Protein AF-A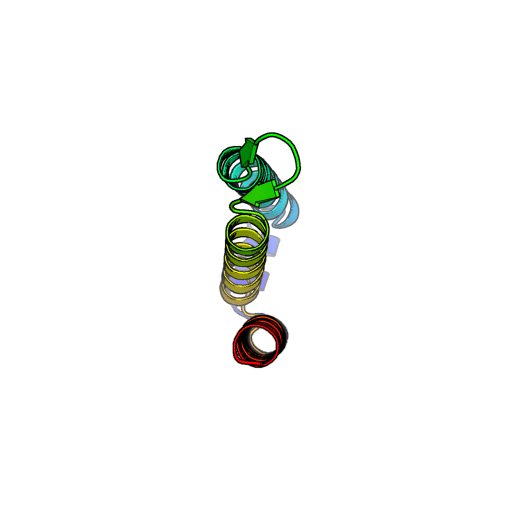0A832ZC98-F1 (afdb_monomer_lite)

Foldseek 3Di:
DVVLVVCVVVVNDLVVVVVVLLVVLQVVLVVQWDDDDPDIPSNLVSVLSNLVSVLVSCVVNPVNVVSVVSVVVNVVVVVVVVVVVVD

Radius of gyration: 16.44 Å; chains: 1; bounding box: 47×22×46 Å

Secondary structure (DSSP, 8-state):
-HHHHHHHHTT--HHHHHHHHHHHHHHHHHHT-EEETTEEESHHHHHHHHHHHHHHHHHHTT-HHHHHHHHHHHHHHHHHHHHHTT-

Structure (mmCIF, N/CA/C/O backbone):
data_AF-A0A832ZC98-F1
#
_entry.id   AF-A0A832ZC98-F1
#
loop_
_atom_site.group_PDB
_atom_site.id
_atom_site.type_symbol
_atom_site.label_atom_id
_atom_site.label_alt_id
_atom_site.label_comp_id
_atom_site.label_asym_id
_atom_site.label_entity_id
_atom_site.label_seq_id
_atom_site.pdbx_PDB_ins_code
_atom_site.Cartn_x
_atom_site.Cartn_y
_atom_site.Cartn_z
_atom_site.occupancy
_atom_site.B_iso_or_equiv
_atom_site.auth_seq_id
_atom_site.auth_comp_id
_atom_site.auth_asym_id
_atom_site.auth_atom_id
_atom_site.pdbx_PDB_model_num
ATOM 1 N N . ILE A 1 1 ? 8.252 -5.841 -18.801 1.00 54.31 1 ILE A N 1
ATOM 2 C CA . ILE A 1 1 ? 9.447 -6.601 -19.268 1.00 54.31 1 ILE A CA 1
ATOM 3 C C . ILE A 1 1 ? 10.531 -5.681 -19.839 1.00 54.31 1 ILE A C 1
ATOM 5 O O . ILE A 1 1 ? 11.653 -5.745 -19.354 1.00 54.31 1 ILE A O 1
ATOM 9 N N . LEU A 1 2 ? 10.224 -4.788 -20.795 1.00 57.09 2 LEU A N 1
ATOM 10 C CA . LEU A 1 2 ? 11.223 -3.862 -21.360 1.00 57.09 2 LEU A CA 1
ATOM 11 C C . LEU A 1 2 ? 11.835 -2.924 -20.295 1.00 57.09 2 LEU A C 1
ATOM 13 O O . LEU A 1 2 ? 13.050 -2.788 -20.235 1.00 57.09 2 LEU A O 1
ATOM 17 N N . SER A 1 3 ? 11.017 -2.381 -19.383 1.00 57.09 3 SER A N 1
ATOM 18 C CA . SER A 1 3 ? 11.472 -1.505 -18.286 1.00 57.09 3 SER A CA 1
ATOM 19 C C . SER A 1 3 ? 12.497 -2.178 -17.354 1.00 57.09 3 SER A C 1
ATOM 21 O O . SER A 1 3 ? 13.522 -1.586 -17.037 1.00 57.09 3 SER A O 1
ATOM 23 N N . TYR A 1 4 ? 12.310 -3.461 -17.015 1.00 59.56 4 TYR A N 1
ATOM 24 C CA . TYR A 1 4 ? 13.251 -4.211 -16.167 1.00 59.56 4 TYR A CA 1
ATOM 25 C C . TYR A 1 4 ? 14.643 -4.345 -16.815 1.00 59.56 4 TYR A C 1
ATOM 27 O O . TYR A 1 4 ? 15.664 -4.217 -16.143 1.00 59.56 4 TYR A O 1
ATOM 35 N N . LYS A 1 5 ? 14.687 -4.528 -18.146 1.00 57.41 5 LYS A N 1
ATOM 36 C CA . LYS A 1 5 ? 15.938 -4.512 -18.921 1.00 57.41 5 LYS A CA 1
ATOM 37 C C . LYS A 1 5 ? 16.580 -3.120 -18.969 1.00 57.41 5 LYS A C 1
ATOM 39 O O . LYS A 1 5 ? 17.801 -3.041 -18.905 1.00 57.41 5 LYS A O 1
ATOM 44 N N . TYR A 1 6 ? 15.795 -2.042 -19.039 1.00 59.25 6 TYR A N 1
ATOM 45 C CA . TYR A 1 6 ? 16.318 -0.667 -19.010 1.00 59.25 6 TYR A CA 1
ATOM 46 C C . TYR A 1 6 ? 16.913 -0.281 -17.648 1.00 59.25 6 TYR A C 1
ATOM 48 O O . TYR A 1 6 ? 17.988 0.311 -17.615 1.00 59.25 6 TYR A O 1
ATOM 56 N N . PHE A 1 7 ? 16.278 -0.663 -16.535 1.00 60.81 7 PHE A N 1
ATOM 57 C CA . PHE A 1 7 ? 16.826 -0.439 -15.189 1.00 60.81 7 PHE A CA 1
ATOM 58 C C . PHE A 1 7 ? 18.170 -1.156 -14.987 1.00 60.81 7 PHE A C 1
ATOM 60 O O . PHE A 1 7 ? 19.129 -0.543 -14.517 1.00 60.81 7 PHE A O 1
ATOM 67 N N . GLY A 1 8 ? 18.274 -2.412 -15.436 1.00 57.41 8 GLY A N 1
ATOM 68 C CA . GLY A 1 8 ? 19.535 -3.160 -15.419 1.00 57.41 8 GLY A CA 1
ATOM 69 C C . GLY A 1 8 ? 20.611 -2.587 -16.352 1.00 57.41 8 GLY A C 1
ATOM 70 O O . GLY A 1 8 ? 21.787 -2.608 -16.004 1.00 57.41 8 GLY A O 1
ATOM 71 N N . ALA A 1 9 ? 20.227 -2.030 -17.507 1.00 57.62 9 ALA A N 1
ATOM 72 C CA . ALA A 1 9 ? 21.157 -1.442 -18.478 1.00 57.62 9 ALA A CA 1
ATOM 73 C C . ALA A 1 9 ? 21.713 -0.065 -18.059 1.00 57.62 9 ALA A C 1
ATOM 75 O O . ALA A 1 9 ? 22.794 0.311 -18.503 1.00 57.62 9 ALA A O 1
ATOM 76 N N . LEU A 1 10 ? 20.996 0.679 -17.208 1.00 61.25 10 LEU A N 1
ATOM 77 C CA . LEU A 1 10 ? 21.399 2.000 -16.698 1.00 61.25 10 LEU A CA 1
ATOM 78 C C . LEU A 1 10 ? 22.122 1.941 -15.339 1.00 61.25 10 LEU A C 1
ATOM 80 O O . LEU A 1 10 ? 22.503 2.985 -14.812 1.00 61.25 10 LEU A O 1
ATOM 84 N N . GLY A 1 11 ? 22.285 0.753 -14.740 1.00 61.19 11 GLY A N 1
ATOM 85 C CA . GLY A 1 11 ? 22.830 0.609 -13.381 1.00 61.19 11 GLY A CA 1
ATOM 86 C C . GLY A 1 11 ? 21.930 1.205 -12.288 1.00 61.19 11 GLY A C 1
ATOM 87 O O . GLY A 1 11 ? 22.388 1.470 -11.176 1.00 61.19 11 GLY A O 1
ATOM 88 N N . ALA A 1 12 ? 20.653 1.448 -12.595 1.00 67.00 12 ALA A N 1
ATOM 89 C CA . ALA A 1 12 ? 19.693 2.014 -11.661 1.00 67.00 12 ALA A CA 1
ATOM 90 C C . ALA A 1 12 ? 19.106 0.895 -10.794 1.00 67.00 12 ALA A C 1
ATOM 92 O O . ALA A 1 12 ? 18.341 0.069 -11.285 1.00 67.00 12 ALA A O 1
ATOM 93 N N . ASP A 1 13 ? 19.464 0.880 -9.509 1.00 77.75 13 ASP A N 1
ATOM 94 C CA . ASP A 1 13 ? 18.962 -0.092 -8.537 1.00 77.75 13 ASP A CA 1
ATOM 95 C C . ASP A 1 13 ? 17.488 0.203 -8.177 1.00 77.75 13 ASP A C 1
ATOM 97 O O . ASP A 1 13 ? 17.210 1.192 -7.481 1.00 77.75 13 ASP A O 1
ATOM 101 N N . PRO A 1 14 ? 16.524 -0.635 -8.609 1.00 76.44 14 PRO A N 1
ATOM 102 C CA . PRO A 1 14 ? 15.105 -0.441 -8.311 1.00 76.44 14 PRO A CA 1
ATOM 103 C C . PRO A 1 14 ? 14.812 -0.466 -6.807 1.00 76.44 14 PRO A C 1
ATOM 105 O O . PRO A 1 14 ? 13.847 0.159 -6.358 1.00 76.44 14 PRO A O 1
ATOM 108 N N . ALA A 1 15 ? 15.658 -1.134 -6.013 1.00 83.38 15 ALA A N 1
ATOM 109 C CA . ALA A 1 15 ? 15.510 -1.199 -4.565 1.00 83.38 15 ALA A CA 1
ATOM 110 C C . ALA A 1 15 ? 15.658 0.181 -3.909 1.00 83.38 15 ALA A C 1
ATOM 112 O O . ALA A 1 15 ? 15.012 0.446 -2.896 1.00 83.38 15 ALA A O 1
ATOM 113 N N . ARG A 1 16 ? 16.440 1.096 -4.504 1.00 85.44 16 ARG A N 1
ATOM 114 C CA . ARG A 1 16 ? 16.582 2.474 -4.004 1.00 85.44 16 ARG A CA 1
ATOM 115 C C . ARG A 1 16 ? 15.310 3.286 -4.199 1.00 85.44 16 ARG A C 1
ATOM 117 O O . ARG A 1 16 ? 14.901 4.016 -3.307 1.00 85.44 16 ARG A O 1
ATOM 124 N N . ILE A 1 17 ? 14.660 3.159 -5.352 1.00 86.69 17 ILE A N 1
ATOM 125 C CA . ILE A 1 17 ? 13.385 3.847 -5.593 1.00 86.69 17 ILE A CA 1
ATOM 126 C C . ILE A 1 17 ? 12.320 3.285 -4.649 1.00 86.69 17 ILE A C 1
ATOM 128 O O . ILE A 1 17 ? 11.610 4.053 -4.000 1.00 86.69 17 ILE A O 1
ATOM 132 N N . ALA A 1 18 ? 12.259 1.957 -4.514 1.00 88.38 18 ALA A N 1
ATOM 133 C CA . ALA A 1 18 ? 11.342 1.306 -3.588 1.00 88.38 18 ALA A CA 1
ATOM 134 C C . ALA A 1 18 ? 11.563 1.764 -2.136 1.00 88.38 18 ALA A C 1
ATOM 136 O O . ALA A 1 18 ? 10.594 2.055 -1.438 1.00 88.38 18 ALA A O 1
ATOM 137 N N . SER A 1 19 ? 12.816 1.899 -1.685 1.00 90.81 19 SER A N 1
ATOM 138 C CA . SER A 1 19 ? 13.112 2.341 -0.319 1.00 90.81 19 SER A CA 1
ATOM 139 C C . SER A 1 19 ? 12.672 3.783 -0.054 1.00 90.81 19 SER A C 1
ATOM 141 O O . SER A 1 19 ? 12.084 4.044 0.996 1.00 90.81 19 SER A O 1
ATOM 143 N N . TYR A 1 20 ? 12.856 4.703 -1.009 1.00 92.69 20 TYR A N 1
ATOM 144 C CA . TYR A 1 20 ? 12.361 6.079 -0.876 1.00 92.69 20 TYR A CA 1
ATOM 145 C C . TYR A 1 20 ? 10.828 6.152 -0.846 1.00 92.69 20 TYR A C 1
ATOM 147 O O . TYR A 1 20 ? 10.268 6.882 -0.025 1.00 92.69 20 TYR A O 1
ATOM 155 N N . VAL A 1 21 ? 10.140 5.375 -1.691 1.00 92.94 21 VAL A N 1
ATOM 156 C CA . VAL A 1 21 ? 8.666 5.323 -1.709 1.00 92.94 21 VAL A CA 1
ATOM 157 C C . VAL A 1 21 ? 8.123 4.757 -0.396 1.00 92.94 21 VAL A C 1
ATOM 159 O O . VAL A 1 21 ? 7.231 5.356 0.209 1.00 92.94 21 VAL A O 1
ATOM 162 N N . LEU A 1 22 ? 8.679 3.638 0.077 1.00 90.88 22 LEU A N 1
ATOM 163 C CA . LEU A 1 22 ? 8.264 3.001 1.329 1.00 90.88 22 LEU A CA 1
ATOM 164 C C . LEU A 1 22 ? 8.492 3.911 2.541 1.00 90.88 22 LEU A C 1
ATOM 166 O O . LEU A 1 22 ? 7.623 3.991 3.409 1.00 90.88 22 LEU A O 1
ATOM 170 N N . ALA A 1 23 ? 9.615 4.633 2.581 1.00 93.25 23 ALA A N 1
ATOM 171 C CA . ALA A 1 23 ? 9.893 5.600 3.638 1.00 93.25 23 ALA A CA 1
ATOM 172 C C . ALA A 1 23 ? 8.868 6.750 3.650 1.00 93.25 23 ALA A C 1
ATOM 174 O O . ALA A 1 23 ? 8.309 7.068 4.701 1.00 93.25 23 ALA A O 1
ATOM 175 N N . GLY A 1 24 ? 8.571 7.337 2.484 1.00 93.62 24 GLY A N 1
ATOM 176 C CA . GLY A 1 24 ? 7.605 8.434 2.368 1.00 93.62 24 GLY A CA 1
ATOM 177 C C . GLY A 1 24 ? 6.183 8.021 2.756 1.00 93.62 24 GLY A C 1
ATOM 178 O O . GLY A 1 24 ? 5.522 8.705 3.539 1.00 93.62 24 GLY A O 1
ATOM 179 N N . ILE A 1 25 ? 5.721 6.868 2.270 1.00 95.12 25 ILE A N 1
ATOM 180 C CA . ILE A 1 25 ? 4.385 6.351 2.591 1.00 95.12 25 ILE A CA 1
ATOM 181 C C . ILE A 1 25 ? 4.279 5.924 4.056 1.00 95.12 25 ILE A C 1
ATOM 183 O O . ILE A 1 25 ? 3.229 6.127 4.660 1.00 95.12 25 ILE A O 1
ATOM 187 N N . GLY A 1 26 ? 5.352 5.401 4.657 1.00 91.88 26 GLY A N 1
ATOM 188 C CA . GLY A 1 26 ? 5.395 5.112 6.092 1.00 91.88 26 GLY A CA 1
ATOM 189 C C . GLY A 1 26 ? 5.168 6.363 6.947 1.00 91.88 26 GLY A C 1
ATOM 190 O O . GLY A 1 26 ? 4.372 6.329 7.886 1.00 91.88 26 GLY A O 1
ATOM 191 N N . PHE A 1 27 ? 5.792 7.487 6.580 1.00 93.44 27 PHE A N 1
ATOM 192 C CA . PHE A 1 27 ? 5.592 8.768 7.264 1.00 93.44 27 PHE A CA 1
ATOM 193 C C . PHE A 1 27 ? 4.148 9.281 7.133 1.00 93.44 27 PHE A C 1
ATOM 195 O O . PHE A 1 27 ? 3.519 9.623 8.134 1.00 93.44 27 PHE A O 1
ATOM 202 N N . ILE A 1 28 ? 3.588 9.268 5.918 1.00 93.94 28 ILE A N 1
ATOM 203 C CA . ILE A 1 28 ? 2.199 9.695 5.666 1.00 93.94 28 ILE A CA 1
ATOM 204 C C . ILE A 1 28 ? 1.207 8.779 6.400 1.00 93.94 28 ILE A C 1
ATOM 206 O O . ILE A 1 28 ? 0.266 9.257 7.030 1.00 93.94 28 ILE A O 1
ATOM 210 N N . GLY A 1 29 ? 1.439 7.464 6.357 1.00 91.06 29 GLY A N 1
ATOM 211 C CA . GLY A 1 29 ? 0.627 6.459 7.037 1.00 91.06 29 GLY A CA 1
ATOM 212 C C . GLY A 1 29 ? 0.621 6.639 8.554 1.00 91.06 29 GLY A C 1
ATOM 213 O O . GLY A 1 29 ? -0.437 6.557 9.166 1.00 91.06 29 GLY A O 1
ATOM 214 N N . GLY A 1 30 ? 1.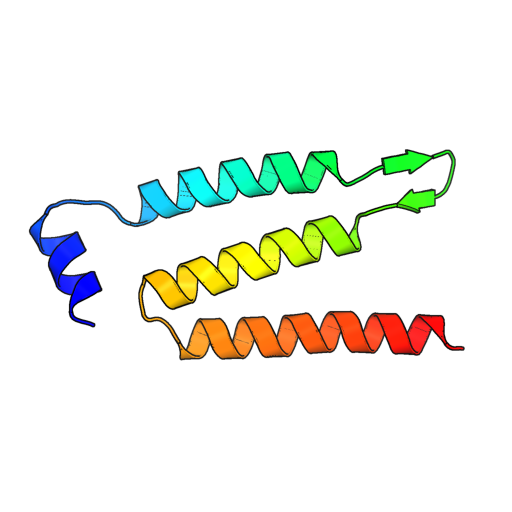766 6.953 9.164 1.00 91.88 30 GLY A N 1
ATOM 215 C CA . GLY A 1 30 ? 1.833 7.300 10.586 1.00 91.88 30 GLY A CA 1
ATOM 216 C C . GLY A 1 30 ? 1.073 8.587 10.913 1.00 91.88 30 GLY A C 1
ATOM 217 O O . GLY A 1 30 ? 0.342 8.630 11.899 1.00 91.88 30 GLY A O 1
ATOM 218 N N . GLY A 1 31 ? 1.179 9.605 10.053 1.00 92.50 31 GLY A N 1
ATOM 219 C CA . GLY A 1 31 ? 0.529 10.905 10.248 1.00 92.50 31 GLY A CA 1
ATOM 220 C C . GLY A 1 31 ? -1.003 10.869 10.233 1.00 92.50 31 GLY A C 1
ATOM 221 O O . GLY A 1 31 ? -1.633 11.741 10.825 1.00 92.50 31 GLY A O 1
ATOM 222 N N . VAL A 1 32 ? -1.616 9.864 9.597 1.00 93.81 32 VAL A N 1
ATOM 223 C CA . VAL A 1 32 ? -3.083 9.707 9.584 1.00 93.81 32 VAL A CA 1
ATOM 224 C C . VAL A 1 32 ? -3.621 8.880 10.756 1.00 93.81 32 VAL A C 1
ATOM 226 O O . VAL A 1 32 ? -4.837 8.812 10.935 1.00 93.81 32 VAL A O 1
ATOM 229 N N . ILE A 1 33 ? -2.754 8.237 11.549 1.00 94.38 33 ILE A N 1
ATOM 230 C CA . ILE A 1 33 ? -3.168 7.459 12.722 1.00 94.38 33 ILE A CA 1
ATOM 231 C C . ILE A 1 33 ? -3.299 8.405 13.912 1.00 94.38 33 ILE A C 1
ATOM 233 O O . ILE A 1 33 ? -2.318 8.966 14.393 1.00 94.38 33 ILE A O 1
ATOM 237 N N . LEU A 1 34 ? -4.518 8.535 14.427 1.00 92.56 34 LEU A N 1
ATOM 238 C CA . LEU A 1 34 ? -4.825 9.380 15.578 1.00 92.56 34 LEU A CA 1
ATOM 239 C C . LEU A 1 34 ? -5.277 8.504 16.743 1.00 92.56 34 LEU A C 1
ATOM 241 O O . LEU A 1 34 ? -6.088 7.592 16.569 1.00 92.56 34 LEU A O 1
ATOM 245 N N . LYS A 1 35 ? -4.761 8.776 17.941 1.00 89.88 35 LYS A N 1
ATOM 246 C CA . LYS A 1 35 ? -5.145 8.068 19.164 1.00 89.88 35 LYS A CA 1
ATOM 247 C C . LYS A 1 35 ? -5.818 9.042 20.120 1.00 89.88 35 LYS A C 1
ATOM 249 O O . LYS A 1 35 ? -5.171 9.956 20.619 1.00 89.88 35 LYS A O 1
ATOM 254 N N . GLU A 1 36 ? -7.089 8.799 20.416 1.00 89.25 36 GLU A N 1
ATOM 255 C CA . GLU A 1 36 ? -7.852 9.556 21.408 1.00 89.25 36 GLU A CA 1
ATOM 256 C C . GLU A 1 36 ? -8.365 8.612 22.489 1.00 89.25 36 GLU A C 1
ATOM 258 O O . GLU A 1 36 ? -9.164 7.712 22.218 1.00 89.25 36 GLU A O 1
ATOM 263 N N . ASN A 1 37 ? -7.916 8.822 23.729 1.00 86.19 37 ASN A N 1
ATOM 264 C CA . ASN A 1 37 ? -8.269 8.002 24.890 1.00 86.19 37 ASN A CA 1
ATOM 265 C C . ASN A 1 37 ? -8.131 6.488 24.598 1.00 86.19 37 ASN A C 1
ATOM 267 O O . ASN A 1 37 ? -7.021 5.959 24.555 1.00 86.19 37 ASN A O 1
ATOM 271 N N . HIS A 1 38 ? -9.259 5.811 24.353 1.00 85.62 38 HIS A N 1
ATOM 272 C CA . HIS A 1 38 ? -9.373 4.365 24.126 1.00 85.62 38 HIS A CA 1
ATOM 273 C C . HIS A 1 38 ? -9.682 3.985 22.664 1.00 85.62 38 HIS A C 1
ATOM 275 O O . HIS A 1 38 ? -9.983 2.827 22.382 1.00 85.62 38 HIS A O 1
ATOM 281 N N . ARG A 1 39 ? -9.650 4.936 21.721 1.00 85.69 39 ARG A N 1
AT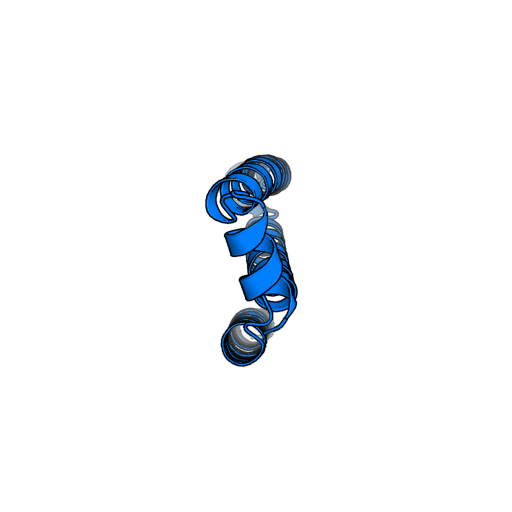OM 282 C CA . ARG A 1 39 ? -9.945 4.697 20.301 1.00 85.69 39 ARG A CA 1
ATOM 283 C C . ARG A 1 39 ? -8.768 5.096 19.416 1.00 85.69 39 ARG A C 1
ATOM 285 O O . ARG A 1 39 ? -8.150 6.140 19.604 1.00 85.69 39 ARG A O 1
ATOM 292 N N . VAL A 1 40 ? -8.487 4.248 18.428 1.00 91.12 40 VAL A N 1
ATOM 293 C CA . VAL A 1 40 ? -7.515 4.518 17.364 1.00 91.12 40 VAL A CA 1
ATOM 294 C C . VAL A 1 40 ? -8.284 4.780 16.073 1.00 91.12 40 VAL A C 1
ATOM 296 O O . VAL A 1 40 ? -9.037 3.929 15.597 1.00 91.12 40 VAL A O 1
ATOM 299 N N . LEU A 1 41 ? -8.099 5.969 15.514 1.00 90.50 41 LEU A N 1
ATOM 300 C CA . LEU A 1 41 ? -8.664 6.417 14.249 1.00 90.50 41 LEU A CA 1
ATOM 301 C C . LEU A 1 41 ? -7.594 6.347 13.156 1.00 90.50 41 LEU A C 1
ATOM 303 O O . LEU A 1 41 ? -6.398 6.434 13.422 1.00 90.50 41 LEU A O 1
ATOM 307 N N . GLY A 1 42 ? -8.026 6.152 11.911 1.00 91.19 42 GLY A N 1
ATOM 308 C CA . GLY A 1 42 ? -7.133 6.200 10.750 1.00 91.19 42 GLY A CA 1
ATOM 309 C C . GLY A 1 42 ? -6.232 4.978 10.532 1.00 91.19 42 GLY A C 1
ATOM 310 O O . GLY A 1 42 ? -5.589 4.906 9.492 1.00 91.19 42 GLY A O 1
ATOM 311 N N . LEU A 1 43 ? -6.241 3.967 11.412 1.00 93.12 43 LEU A N 1
ATOM 312 C CA . LEU A 1 43 ? -5.427 2.747 11.254 1.00 93.12 43 LEU A CA 1
ATOM 313 C C . LEU A 1 43 ? -5.670 2.029 9.913 1.00 93.12 43 LEU A C 1
ATOM 315 O O . LEU A 1 43 ? -4.733 1.638 9.223 1.00 93.12 43 LEU A O 1
ATOM 319 N N . THR A 1 44 ? -6.933 1.879 9.509 1.00 92.56 44 THR A N 1
ATOM 320 C CA . THR A 1 44 ? -7.272 1.245 8.221 1.00 92.56 44 THR A CA 1
ATOM 321 C C . THR A 1 44 ? -6.943 2.137 7.035 1.00 92.56 44 THR A C 1
ATOM 323 O O . THR A 1 44 ? -6.535 1.624 5.999 1.00 92.56 44 THR A O 1
ATOM 326 N N . THR A 1 45 ? -7.046 3.457 7.196 1.00 93.00 45 THR A N 1
ATOM 327 C CA . THR A 1 45 ? -6.615 4.411 6.172 1.00 93.00 45 THR A CA 1
ATOM 328 C C . THR A 1 45 ? -5.107 4.299 5.951 1.00 93.00 45 THR A C 1
ATOM 330 O O . THR A 1 45 ? -4.678 4.116 4.815 1.00 93.00 45 THR A O 1
ATOM 333 N N . ALA A 1 46 ? -4.310 4.280 7.023 1.00 94.12 46 ALA A N 1
ATOM 334 C CA . ALA A 1 46 ? -2.864 4.068 6.962 1.00 94.12 46 ALA A CA 1
ATOM 335 C C . ALA A 1 46 ? -2.500 2.755 6.249 1.00 94.12 46 ALA A C 1
ATOM 337 O O . ALA A 1 46 ? -1.693 2.754 5.320 1.00 94.12 46 ALA A O 1
ATOM 338 N N . ALA A 1 47 ? -3.156 1.651 6.622 1.00 93.75 47 ALA A N 1
ATOM 339 C CA . ALA A 1 47 ? -2.953 0.355 5.977 1.00 93.75 47 ALA A CA 1
ATOM 340 C C . ALA A 1 47 ? -3.319 0.379 4.480 1.00 93.75 47 ALA A C 1
ATOM 342 O O . ALA A 1 47 ? -2.583 -0.156 3.653 1.00 93.75 47 ALA A O 1
ATOM 343 N N . SER A 1 48 ? -4.425 1.035 4.113 1.00 93.69 48 SER A N 1
ATOM 344 C CA . SER A 1 48 ? -4.866 1.139 2.716 1.00 93.69 48 SER A CA 1
ATOM 345 C C . SER A 1 48 ? -3.922 1.979 1.849 1.00 93.69 48 SER A C 1
ATOM 347 O O . SER A 1 48 ? -3.665 1.615 0.700 1.00 93.69 48 SER A O 1
ATOM 349 N N . LEU A 1 49 ? -3.337 3.050 2.400 1.00 94.50 49 LEU A N 1
ATOM 350 C CA . LEU A 1 49 ? -2.319 3.853 1.716 1.00 94.50 49 LEU A CA 1
ATOM 351 C C . LEU A 1 49 ? -1.059 3.026 1.449 1.00 94.50 49 LEU A C 1
ATOM 353 O O . LEU A 1 49 ? -0.530 3.047 0.337 1.00 94.50 49 LEU A O 1
ATOM 357 N N . TRP A 1 50 ? -0.623 2.244 2.439 1.00 93.31 50 TRP A N 1
ATOM 358 C CA . TRP A 1 50 ? 0.534 1.362 2.301 1.00 93.31 50 TRP A CA 1
ATOM 359 C C . TRP A 1 50 ? 0.313 0.285 1.232 1.00 93.31 50 TRP A C 1
ATOM 361 O O . TRP A 1 50 ? 1.158 0.087 0.361 1.00 93.31 50 TRP A O 1
ATOM 371 N N . LEU A 1 51 ? -0.858 -0.362 1.239 1.00 94.94 51 LEU A N 1
ATOM 372 C CA . LEU A 1 51 ? -1.235 -1.341 0.215 1.00 94.94 51 LEU A CA 1
ATOM 373 C C . LEU A 1 51 ? -1.277 -0.721 -1.185 1.00 94.94 51 LEU A C 1
ATOM 375 O O . LEU A 1 51 ? -0.731 -1.297 -2.123 1.00 94.94 51 LEU A O 1
ATOM 379 N N . THR A 1 52 ? -1.872 0.464 -1.327 1.00 94.75 52 THR A N 1
ATOM 380 C CA . THR A 1 52 ? -1.983 1.154 -2.623 1.00 94.75 52 THR A CA 1
ATOM 381 C C . THR A 1 52 ? -0.605 1.498 -3.191 1.00 94.75 52 THR A C 1
ATOM 383 O O . THR A 1 52 ? -0.362 1.288 -4.379 1.00 94.75 52 THR A O 1
ATOM 386 N N . ALA A 1 53 ? 0.325 1.957 -2.349 1.00 95.06 53 ALA A N 1
ATOM 387 C CA . ALA A 1 53 ? 1.700 2.227 -2.760 1.00 95.06 53 ALA A CA 1
ATOM 388 C C . ALA A 1 53 ? 2.436 0.955 -3.208 1.00 95.06 53 ALA A C 1
ATOM 390 O O . ALA A 1 53 ? 3.075 0.949 -4.261 1.00 95.06 53 ALA A O 1
ATOM 391 N N . SER A 1 54 ? 2.302 -0.139 -2.454 1.00 94.00 54 SER A N 1
ATOM 392 C CA . SER A 1 54 ? 2.889 -1.441 -2.799 1.00 94.00 54 SER A CA 1
ATOM 393 C C . SER A 1 54 ? 2.348 -1.994 -4.122 1.00 94.00 54 SER A C 1
ATOM 395 O O . SER A 1 54 ? 3.125 -2.460 -4.956 1.00 94.00 54 SER A O 1
ATOM 397 N N . VAL A 1 55 ? 1.039 -1.872 -4.367 1.00 95.75 55 VAL A N 1
ATOM 398 C CA . VAL A 1 55 ? 0.415 -2.238 -5.651 1.00 95.75 55 VAL A CA 1
ATOM 399 C C . VAL A 1 55 ? 0.935 -1.352 -6.786 1.00 95.75 55 VAL A C 1
ATOM 401 O O . VAL A 1 55 ? 1.329 -1.870 -7.829 1.00 95.75 55 VAL A O 1
ATOM 404 N N . GLY A 1 56 ? 1.003 -0.033 -6.587 1.00 93.25 56 GLY A N 1
ATOM 405 C CA . GLY A 1 56 ? 1.536 0.903 -7.581 1.00 93.25 56 GLY A CA 1
ATOM 406 C C . GLY A 1 56 ? 2.990 0.603 -7.964 1.00 93.25 56 GLY A C 1
ATOM 407 O O . GLY A 1 56 ? 3.336 0.634 -9.144 1.00 93.25 56 GLY A O 1
ATOM 408 N N . MET A 1 57 ? 3.828 0.225 -6.992 1.00 92.38 57 MET A N 1
ATOM 409 C CA . MET A 1 57 ? 5.204 -0.214 -7.251 1.00 92.38 57 MET A CA 1
ATOM 410 C C . MET A 1 57 ? 5.258 -1.532 -8.029 1.00 92.38 57 MET A C 1
ATOM 412 O O . MET A 1 57 ? 6.032 -1.635 -8.981 1.00 92.38 57 MET A O 1
ATOM 416 N N . ALA A 1 58 ? 4.418 -2.513 -7.679 1.00 92.06 58 ALA A N 1
ATOM 417 C CA . ALA A 1 58 ? 4.323 -3.773 -8.417 1.00 92.06 58 ALA A CA 1
ATOM 418 C C . ALA A 1 58 ? 3.932 -3.540 -9.888 1.00 92.06 58 ALA A C 1
ATOM 420 O O . ALA A 1 58 ? 4.561 -4.090 -10.794 1.00 92.06 58 ALA A O 1
ATOM 421 N N . VAL A 1 59 ? 2.969 -2.649 -10.146 1.00 92.56 59 VAL A N 1
ATOM 422 C CA . VAL A 1 59 ? 2.610 -2.219 -11.507 1.00 92.56 59 VAL A CA 1
ATOM 423 C C . VAL A 1 59 ? 3.781 -1.512 -12.197 1.00 92.56 59 VAL A C 1
ATOM 425 O O . VAL A 1 59 ? 4.075 -1.813 -13.353 1.00 92.56 59 VAL A O 1
ATOM 428 N N . GLY A 1 60 ? 4.491 -0.623 -11.495 1.00 87.25 60 GLY A N 1
ATOM 429 C CA . GLY A 1 60 ? 5.622 0.145 -12.031 1.00 87.25 60 GLY A CA 1
ATOM 430 C C . GLY A 1 60 ? 6.786 -0.716 -12.537 1.00 87.25 60 GLY A C 1
ATOM 431 O O . GLY A 1 60 ? 7.429 -0.363 -13.527 1.00 87.25 60 GLY A O 1
ATOM 432 N N . ILE A 1 61 ? 7.020 -1.880 -11.921 1.00 86.56 61 ILE A N 1
ATOM 433 C CA . ILE A 1 61 ? 8.025 -2.856 -12.381 1.00 86.56 61 ILE A CA 1
ATOM 434 C C . ILE A 1 61 ? 7.467 -3.883 -13.386 1.00 86.56 61 ILE A C 1
ATOM 436 O O . ILE A 1 61 ? 8.221 -4.690 -13.934 1.00 86.56 61 ILE A O 1
ATOM 440 N N . GLY A 1 62 ? 6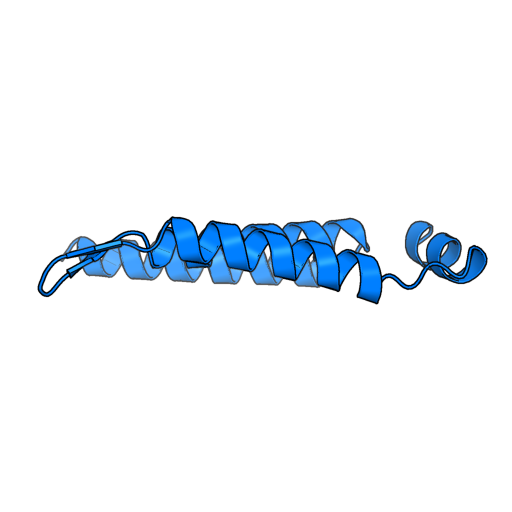.162 -3.837 -13.675 1.00 86.38 62 GLY A N 1
ATOM 441 C CA . GLY A 1 62 ? 5.464 -4.746 -14.589 1.00 86.38 62 GLY A CA 1
ATOM 442 C C . GLY A 1 62 ? 5.065 -6.091 -13.975 1.00 86.38 62 GLY A C 1
ATOM 443 O O . GLY A 1 62 ? 4.816 -7.039 -14.717 1.00 86.38 62 GLY A O 1
ATOM 444 N N . ALA A 1 63 ? 5.017 -6.192 -12.645 1.00 89.25 63 ALA A N 1
ATOM 445 C CA . ALA A 1 63 ? 4.584 -7.375 -11.906 1.00 89.25 63 ALA A CA 1
ATOM 446 C C . ALA A 1 63 ? 3.058 -7.356 -11.692 1.00 89.25 63 ALA A C 1
ATOM 448 O O . ALA A 1 63 ? 2.563 -7.179 -10.577 1.00 89.25 63 ALA A O 1
ATOM 449 N N . TYR A 1 64 ? 2.305 -7.512 -12.783 1.00 92.31 64 TYR A N 1
ATOM 450 C CA . TYR A 1 64 ? 0.843 -7.385 -12.771 1.00 92.31 64 TYR A CA 1
ATOM 451 C C . TYR A 1 64 ? 0.140 -8.472 -11.950 1.00 92.31 64 TYR A C 1
ATOM 453 O O . TYR A 1 64 ? -0.845 -8.167 -11.284 1.00 92.31 64 TYR A O 1
ATOM 461 N N . ASP A 1 65 ? 0.670 -9.697 -11.916 1.00 92.62 65 ASP A N 1
ATOM 462 C CA . ASP A 1 65 ? 0.090 -10.795 -11.126 1.00 92.62 65 ASP A CA 1
ATOM 463 C C . ASP A 1 65 ? 0.143 -10.499 -9.617 1.00 92.62 65 ASP A C 1
ATOM 465 O O . ASP A 1 65 ? -0.834 -10.692 -8.887 1.00 92.62 65 ASP A O 1
ATOM 469 N N . LEU A 1 66 ? 1.273 -9.951 -9.153 1.00 92.88 66 LEU A N 1
ATOM 470 C CA . LEU A 1 66 ? 1.463 -9.488 -7.774 1.00 92.88 66 LEU A CA 1
ATOM 471 C C . LEU A 1 66 ? 0.553 -8.298 -7.454 1.00 92.88 66 LEU A C 1
ATOM 473 O O . LEU A 1 66 ? -0.071 -8.274 -6.393 1.00 92.88 66 LEU A O 1
ATOM 477 N N . ALA A 1 67 ? 0.444 -7.338 -8.375 1.00 95.88 67 ALA A N 1
ATOM 478 C CA . ALA A 1 67 ? -0.443 -6.19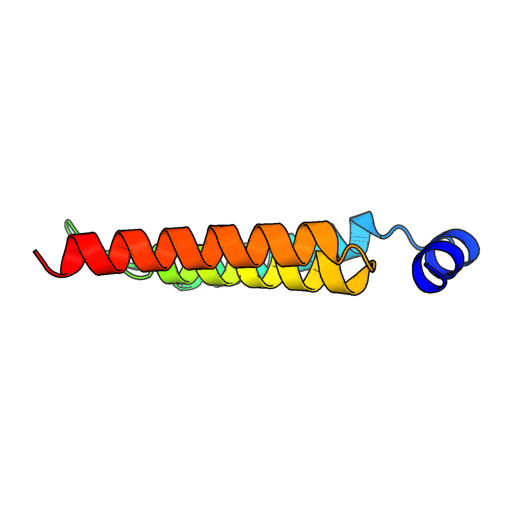0 -8.222 1.00 95.88 67 ALA A CA 1
ATOM 479 C C . ALA A 1 67 ? -1.913 -6.622 -8.095 1.00 95.88 67 ALA A C 1
ATOM 481 O O . ALA A 1 67 ? -2.586 -6.221 -7.148 1.00 95.88 67 ALA A O 1
ATOM 482 N N . ALA A 1 68 ? -2.386 -7.494 -8.989 1.00 97.25 68 ALA A N 1
ATOM 483 C CA . ALA A 1 68 ? -3.755 -8.002 -8.981 1.00 97.25 68 ALA A CA 1
ATOM 484 C C . ALA A 1 68 ? -4.067 -8.766 -7.688 1.00 97.25 68 ALA A C 1
ATOM 486 O O . ALA A 1 68 ? -5.077 -8.496 -7.036 1.00 97.25 68 ALA A O 1
ATOM 487 N N . THR A 1 69 ? -3.169 -9.664 -7.273 1.00 97.00 69 THR A N 1
ATOM 488 C CA . THR A 1 69 ? -3.333 -10.435 -6.033 1.00 97.00 69 THR A CA 1
ATOM 489 C C . THR A 1 69 ? -3.376 -9.515 -4.810 1.00 97.00 69 THR A C 1
ATOM 491 O O . THR A 1 69 ? -4.260 -9.649 -3.964 1.00 97.00 69 THR A O 1
ATOM 494 N N . GLY A 1 70 ? -2.472 -8.532 -4.736 1.00 95.75 70 GLY A N 1
ATOM 495 C CA . GLY A 1 70 ? -2.442 -7.546 -3.655 1.00 95.75 70 GLY A CA 1
ATOM 496 C C . GLY A 1 70 ? -3.712 -6.696 -3.587 1.00 95.75 70 GLY A C 1
ATOM 497 O O . GLY A 1 70 ? -4.258 -6.490 -2.503 1.00 95.75 7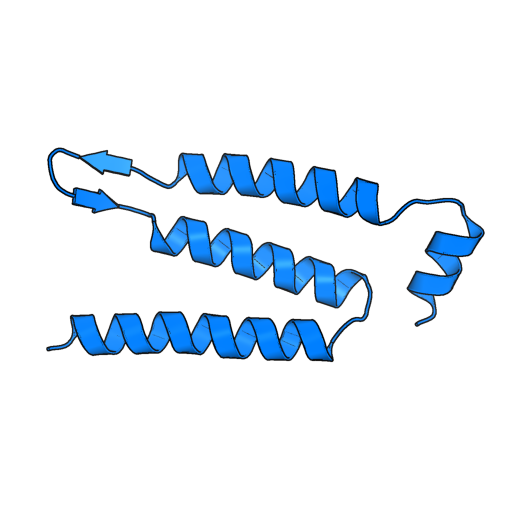0 GLY A O 1
ATOM 498 N N . THR A 1 71 ? -4.233 -6.255 -4.735 1.00 96.44 71 THR A N 1
ATOM 499 C CA . THR A 1 71 ? -5.500 -5.516 -4.808 1.00 96.44 71 THR A CA 1
ATOM 500 C C . THR A 1 71 ? -6.679 -6.366 -4.343 1.00 96.44 71 THR A C 1
ATOM 502 O O . THR A 1 71 ? -7.470 -5.892 -3.531 1.00 96.44 71 THR A O 1
ATOM 505 N N . ILE A 1 72 ? -6.791 -7.619 -4.798 1.00 97.31 72 ILE A N 1
ATOM 506 C CA . ILE A 1 72 ? -7.886 -8.519 -4.401 1.00 97.31 72 ILE A CA 1
ATOM 507 C C . ILE A 1 72 ? -7.866 -8.757 -2.888 1.00 97.31 72 ILE A C 1
ATOM 509 O O . ILE A 1 72 ? -8.892 -8.589 -2.232 1.00 97.31 72 ILE A O 1
ATOM 513 N N . LEU A 1 73 ? -6.703 -9.085 -2.317 1.00 96.00 73 LEU A N 1
ATOM 514 C CA . LEU A 1 73 ? -6.564 -9.306 -0.874 1.00 96.00 73 LEU A CA 1
ATOM 515 C C . LEU A 1 73 ? -6.853 -8.035 -0.063 1.00 96.00 73 LEU A C 1
ATOM 517 O O . LEU A 1 73 ? -7.519 -8.100 0.971 1.00 96.00 73 LEU A O 1
ATOM 521 N N . GLY A 1 74 ? -6.398 -6.874 -0.541 1.00 95.31 74 GLY A N 1
ATOM 522 C CA . GLY A 1 74 ? -6.679 -5.585 0.090 1.00 95.31 74 GLY A CA 1
ATOM 523 C C . GLY A 1 74 ? -8.172 -5.253 0.105 1.00 95.31 74 GLY A C 1
ATOM 524 O O . GLY A 1 74 ? -8.712 -4.877 1.146 1.00 95.31 74 GLY A O 1
ATOM 525 N N . LEU A 1 75 ? -8.861 -5.449 -1.022 1.00 94.94 75 LEU A N 1
ATOM 526 C CA . LEU A 1 75 ? -10.308 -5.255 -1.120 1.00 94.94 75 LEU A CA 1
ATOM 527 C C . LEU A 1 75 ? -11.074 -6.250 -0.246 1.00 94.94 75 LEU A C 1
ATOM 529 O O . LEU A 1 75 ? -12.008 -5.845 0.440 1.00 94.94 75 LEU A O 1
ATOM 533 N N . LEU A 1 76 ? -10.659 -7.520 -0.221 1.00 95.06 76 LEU A N 1
ATOM 534 C CA . LEU A 1 76 ? -11.262 -8.544 0.632 1.00 95.06 76 LEU A CA 1
ATOM 535 C C . LEU A 1 76 ? -11.158 -8.161 2.114 1.00 95.06 76 LEU A C 1
ATOM 537 O O . LEU A 1 76 ? -12.149 -8.228 2.834 1.00 95.06 76 LEU A O 1
ATOM 541 N N . SER A 1 77 ? -9.988 -7.698 2.559 1.00 93.06 77 SER A N 1
ATOM 542 C CA . SER A 1 77 ? -9.775 -7.227 3.933 1.00 93.06 77 SER A CA 1
ATOM 543 C C . SER A 1 77 ? -10.701 -6.056 4.292 1.00 93.06 77 SER A C 1
ATOM 545 O O . SER A 1 77 ? -11.341 -6.058 5.346 1.00 93.06 77 SER A O 1
ATOM 547 N N . LEU A 1 78 ? -10.845 -5.080 3.388 1.00 92.56 78 LEU A N 1
ATOM 548 C CA . LEU A 1 78 ? -11.756 -3.948 3.585 1.00 92.56 78 LEU A CA 1
ATOM 549 C C . LEU A 1 78 ? -13.230 -4.376 3.596 1.00 92.56 78 LEU A C 1
ATOM 551 O O . LEU A 1 78 ? -14.006 -3.860 4.400 1.00 92.56 78 LEU A O 1
ATOM 555 N N . LEU A 1 79 ? -13.613 -5.321 2.736 1.00 91.44 79 LEU A N 1
ATOM 556 C CA . LEU A 1 79 ? -14.962 -5.881 2.677 1.00 91.44 79 LEU A CA 1
ATOM 557 C C . LEU A 1 79 ? -15.310 -6.644 3.954 1.00 91.44 79 LEU A C 1
ATOM 559 O O . LEU A 1 79 ? -16.356 -6.376 4.536 1.00 91.44 79 LEU A O 1
ATOM 563 N N . LEU A 1 80 ? -14.428 -7.531 4.420 1.00 91.00 80 LEU A N 1
ATOM 564 C CA . LEU A 1 80 ? -14.613 -8.282 5.665 1.00 91.00 80 LEU A CA 1
ATOM 565 C C . LEU A 1 80 ? -14.802 -7.336 6.850 1.00 91.00 80 LEU A C 1
ATOM 567 O O . LEU A 1 80 ? -15.760 -7.474 7.607 1.00 91.00 80 LEU A O 1
ATOM 571 N N . LYS A 1 81 ? -13.961 -6.300 6.941 1.00 88.25 81 LYS A N 1
ATOM 572 C CA . LYS A 1 81 ? -14.105 -5.272 7.973 1.00 88.25 81 LYS A CA 1
ATOM 573 C C . LYS A 1 81 ? -15.439 -4.523 7.873 1.00 88.25 81 LYS A C 1
ATOM 575 O O . LYS A 1 81 ? -16.010 -4.138 8.889 1.00 88.25 81 LYS A O 1
ATOM 580 N N . ASN A 1 82 ? -15.924 -4.261 6.661 1.00 87.81 82 ASN A N 1
ATOM 581 C CA . ASN A 1 82 ? -17.202 -3.580 6.452 1.00 87.81 82 ASN A CA 1
ATOM 582 C C . ASN A 1 82 ? -18.406 -4.464 6.822 1.00 87.81 82 ASN A C 1
ATOM 584 O O . ASN A 1 82 ? -19.413 -3.935 7.284 1.00 87.81 82 ASN A O 1
ATOM 588 N N . ILE A 1 83 ? -18.298 -5.784 6.635 1.00 83.25 83 ILE A N 1
ATOM 589 C CA . ILE A 1 83 ? -19.323 -6.759 7.036 1.00 83.25 83 ILE A CA 1
ATOM 590 C C . ILE A 1 83 ? -19.412 -6.827 8.562 1.00 83.25 83 ILE A C 1
ATOM 592 O O . ILE A 1 83 ? -20.499 -6.668 9.100 1.00 83.25 83 ILE A O 1
ATOM 596 N N . GLU A 1 84 ? -18.278 -6.950 9.256 1.00 81.19 84 GLU A N 1
ATOM 597 C CA . GLU A 1 84 ? -18.232 -6.976 10.728 1.00 81.19 84 GLU A CA 1
ATOM 598 C C . GLU A 1 84 ? -18.816 -5.700 11.353 1.00 81.19 84 GLU A C 1
ATOM 600 O O . GLU A 1 84 ? -19.435 -5.738 12.406 1.00 81.19 84 GLU A O 1
ATOM 605 N N . LYS A 1 85 ? -18.662 -4.550 10.687 1.00 76.69 85 LYS A N 1
ATOM 606 C CA . LYS A 1 85 ? -19.212 -3.273 11.159 1.00 76.69 85 LYS A CA 1
ATOM 607 C C . LYS A 1 85 ? -20.725 -3.115 10.962 1.00 76.69 85 LYS A C 1
ATOM 609 O O . LYS A 1 85 ? -21.263 -2.094 11.393 1.00 76.69 85 LYS A O 1
ATOM 614 N N . ARG A 1 86 ? -21.363 -4.010 10.201 1.00 65.31 86 ARG A N 1
ATOM 615 C CA . ARG A 1 86 ? -22.792 -3.950 9.854 1.00 65.31 86 ARG A CA 1
ATOM 616 C C . ARG A 1 86 ? -23.672 -4.832 10.740 1.00 65.31 86 ARG A C 1
ATOM 618 O O . ARG A 1 86 ? -24.887 -4.664 10.661 1.00 65.31 86 ARG A O 1
ATOM 625 N N . GLU A 1 87 ? -23.083 -5.716 11.539 1.00 51.56 87 GLU A N 1
ATOM 626 C CA . GLU A 1 87 ? -23.764 -6.434 12.627 1.00 51.56 87 GLU A CA 1
ATOM 627 C C . GLU A 1 87 ? -23.684 -5.645 13.941 1.00 51.56 87 GLU A C 1
ATOM 629 O O . GLU A 1 87 ? -24.660 -5.720 14.721 1.00 51.56 87 GLU A O 1
#

pLDDT: mean 86.04, std 12.63, range [51.56, 97.31]

Sequence (87 aa):
ILSYKYFGALGADPARIASYVLAGIGFIGGGVILKENHRVLGLTTAASLWLTASVGMAVGIGAYDLAATGTILGLLSLLLKNIEKRE